Protein AF-A0A351USD0-F1 (afdb_monomer)

Solvent-accessible surface area (backbone atoms only — not comparable to full-atom values): 9218 Å² total; per-residue (Å²): 102,51,36,29,43,41,73,48,55,69,60,43,47,41,37,65,44,71,48,72,81,49,34,82,28,28,27,56,36,34,37,42,28,63,100,55,77,48,77,46,78,18,65,59,64,69,88,77,50,53,76,68,60,50,69,73,46,60,92,84,66,51,50,37,41,31,59,80,48,26,63,58,54,32,63,75,45,61,76,93,59,74,56,63,31,35,38,41,32,34,29,55,47,70,72,55,50,43,48,49,35,62,76,71,68,48,90,68,57,61,86,49,48,67,40,46,31,43,35,38,40,35,45,89,94,43,39,35,37,32,43,42,70,44,52,77,57,94,72,88,76,55,65,64,36,54,49,48,48,49,49,54,53,51,51,30,57,75,68,70,41,49,61,46,81,104

Nearest PDB structures (foldseek):
  7pab-assembly1_A  TM=3.348E-01  e=3.334E-01  Human alphaherpesvirus 3
  4wmc-assembly3_E  TM=3.465E-01  e=5.290E-01  Klebsiella pneumoniae
  6z2c-assembly3_C  TM=3.589E-01  e=3.964E-01  Homo sapiens
  4wmc-assembly4_H  TM=3.453E-01  e=2.514E+00  Klebsiella pneumoniae
  6hoo-assembly1_B  TM=3.164E-01  e=2.514E+00  Klebsiella pneumoniae

Mean predicted aligned error: 3.61 Å

pLDDT: mean 94.27, std 4.5, range [72.38, 98.56]

Secondary structure (DSSP, 8-state):
--EEEES-HHHHHHHHHTSSTTTTSEEEEEEEESSSEEEEE-B--GGGS-HHHHHHS-TT--B-BHHHHHHHHHHHH-SSS--SEEEEEEE--HHHHHHHHHHTT-SS-GGGEEEEEEEEEEETTEEEEEEEEEESS-----HHHHHHHHHHHHHHHHTT--EEE-

Foldseek 3Di:
DFKWWFPPPVLVLCCQQPDCLQQQWFWAWKWFAAVHIDIDGFFDPLVVDDPVRSVPDDPPDGGHGSNVCSNVVCVVQDDDDGTQKMKTKTWHDLVVLVVLCVVVVHPDDSQQWPTWIWIWIDHPNIIMIDIDTDGPDDDPDCVSVVSSVVVVVVSCVVSVRDIDTD

Sequence (166 aa):
MIALEISDIKECMAHLLIKDTFDRFHFISGSITTFNTFQMDGYLHKDFFDTEELSALPPEENFSLWKDLRGYCFSLIKGRKTPLEFQFVFCLSQSNIENVIRNEGLSVRPQDVQGLYLNFHYTQKKLICTTGTSFKGFCLDKSLEHTWDHMARVFFRRHEITAAVI

Radius of gyration: 16.59 Å; Cα contacts (8 Å, |Δi|>4): 275; chains: 1; bounding box: 40×30×43 Å

Structure (mmCIF, N/CA/C/O backbone):
data_AF-A0A351USD0-F1
#
_entry.id   AF-A0A351USD0-F1
#
loop_
_atom_site.group_PDB
_atom_site.id
_atom_site.type_symbol
_atom_site.label_atom_id
_atom_site.label_alt_id
_atom_site.label_comp_id
_atom_site.label_asym_id
_atom_site.label_entity_id
_atom_site.label_seq_id
_atom_site.pdbx_PDB_ins_code
_atom_site.Cartn_x
_atom_site.Cartn_y
_atom_site.Cartn_z
_atom_site.occupancy
_atom_site.B_iso_or_equiv
_atom_site.auth_seq_id
_atom_site.auth_comp_id
_atom_site.auth_asym_id
_atom_site.auth_atom_id
_atom_site.pdbx_PDB_model_num
ATOM 1 N N . MET A 1 1 ? 0.582 8.146 -12.673 1.00 91.75 1 MET A N 1
ATOM 2 C CA . MET A 1 1 ? -0.049 8.297 -11.346 1.00 91.75 1 MET A CA 1
ATOM 3 C C . MET A 1 1 ? -1.515 8.626 -11.526 1.00 91.75 1 MET A C 1
ATOM 5 O O . MET A 1 1 ? -1.844 9.573 -12.237 1.00 91.75 1 MET A O 1
ATOM 9 N N . ILE A 1 2 ? -2.371 7.868 -10.848 1.00 96.38 2 ILE A N 1
ATOM 10 C CA . ILE A 1 2 ? -3.818 8.070 -10.765 1.00 96.38 2 ILE A CA 1
ATOM 11 C C . ILE A 1 2 ? -4.263 8.025 -9.300 1.00 96.38 2 ILE A C 1
ATOM 13 O O . ILE A 1 2 ? -3.603 7.390 -8.474 1.00 96.38 2 ILE A O 1
ATOM 17 N N . ALA A 1 3 ? -5.395 8.656 -8.992 1.00 97.62 3 ALA A N 1
ATOM 18 C CA . ALA A 1 3 ? -6.093 8.497 -7.723 1.00 97.62 3 ALA A CA 1
ATOM 19 C C . ALA A 1 3 ? -7.348 7.638 -7.932 1.00 97.62 3 ALA A C 1
ATOM 21 O O . ALA A 1 3 ? -8.083 7.809 -8.903 1.00 97.62 3 ALA A O 1
ATOM 22 N N . LEU A 1 4 ? -7.565 6.680 -7.037 1.00 97.81 4 LEU A N 1
ATOM 23 C CA . LEU A 1 4 ? -8.676 5.736 -7.053 1.00 97.81 4 LEU A CA 1
ATOM 24 C C . LEU A 1 4 ? -9.506 5.939 -5.783 1.00 97.81 4 LEU A C 1
ATOM 26 O O . LEU A 1 4 ? -9.064 5.564 -4.698 1.00 97.81 4 LEU A O 1
ATOM 30 N N . GLU A 1 5 ? -10.702 6.512 -5.900 1.00 98.06 5 GLU A N 1
ATOM 31 C CA . GLU A 1 5 ? -11.653 6.584 -4.787 1.00 98.06 5 GLU A CA 1
ATOM 32 C C . GLU A 1 5 ? -12.360 5.234 -4.642 1.00 98.06 5 GLU A C 1
ATOM 34 O O . GLU A 1 5 ? -13.032 4.756 -5.561 1.00 98.06 5 GLU A O 1
ATOM 39 N N . ILE A 1 6 ? -12.180 4.597 -3.486 1.00 98.00 6 ILE A N 1
ATOM 40 C CA . ILE A 1 6 ? -12.772 3.298 -3.175 1.00 98.00 6 ILE A CA 1
ATOM 41 C C . ILE A 1 6 ? -14.254 3.487 -2.845 1.00 98.00 6 ILE A C 1
ATOM 43 O O . ILE A 1 6 ? -14.605 4.210 -1.913 1.00 98.00 6 ILE A O 1
ATOM 47 N N . SER A 1 7 ? -15.124 2.793 -3.579 1.00 95.62 7 SER A N 1
ATOM 48 C CA . SER A 1 7 ? -16.575 2.865 -3.380 1.00 95.62 7 SER A CA 1
ATOM 49 C C . SER A 1 7 ? -17.044 1.974 -2.227 1.00 95.62 7 SER A C 1
ATOM 51 O O . SER A 1 7 ? -17.831 2.416 -1.392 1.00 95.62 7 SER A O 1
ATOM 53 N N . ASP A 1 8 ? -16.534 0.739 -2.144 1.00 95.50 8 ASP A N 1
ATOM 54 C CA . ASP A 1 8 ? -16.797 -0.163 -1.016 1.00 95.50 8 ASP A CA 1
ATOM 55 C C . ASP A 1 8 ? -15.613 -0.168 -0.044 1.00 95.50 8 ASP A C 1
ATOM 57 O O . ASP A 1 8 ? -14.673 -0.964 -0.133 1.00 95.50 8 ASP A O 1
ATOM 61 N N . ILE A 1 9 ? -15.659 0.770 0.902 1.00 94.75 9 ILE A N 1
ATOM 62 C CA . ILE A 1 9 ? -14.623 0.915 1.928 1.00 94.75 9 ILE A CA 1
ATOM 63 C C . ILE A 1 9 ? -14.567 -0.327 2.816 1.00 94.75 9 ILE A C 1
ATOM 65 O O . ILE A 1 9 ? -13.481 -0.734 3.216 1.00 94.75 9 ILE A O 1
ATOM 69 N N . LYS A 1 10 ? -15.708 -0.950 3.133 1.00 93.00 10 LYS A N 1
ATOM 70 C CA . LYS A 1 10 ? -15.735 -2.115 4.023 1.00 93.00 10 LYS A CA 1
ATOM 71 C C . LYS A 1 10 ? -15.001 -3.288 3.380 1.00 93.00 10 LYS A C 1
ATOM 73 O O . LYS A 1 10 ? -14.187 -3.921 4.052 1.00 93.00 10 LYS A O 1
ATOM 78 N N . GLU A 1 11 ? -15.254 -3.532 2.099 1.00 95.50 11 GLU A N 1
ATOM 79 C CA . GLU A 1 11 ? -14.588 -4.594 1.352 1.00 95.50 11 GLU A CA 1
ATOM 80 C C . GLU A 1 11 ? -13.087 -4.323 1.234 1.00 95.50 11 GLU A C 1
ATOM 82 O O . GLU A 1 11 ? -12.268 -5.162 1.612 1.00 95.50 11 GLU A O 1
ATOM 87 N N . CYS A 1 12 ? -12.691 -3.110 0.840 1.00 96.38 12 CYS A N 1
ATOM 88 C CA . CYS A 1 12 ? -11.273 -2.758 0.764 1.00 96.38 12 CYS A CA 1
ATOM 89 C C . CYS A 1 12 ? -10.566 -2.862 2.126 1.00 96.38 12 CYS A C 1
ATOM 91 O O . CYS A 1 12 ? -9.428 -3.321 2.196 1.00 96.38 12 CYS A O 1
ATOM 93 N N . MET A 1 13 ? -11.233 -2.498 3.224 1.00 94.38 13 MET A N 1
ATOM 94 C CA . MET A 1 13 ? -10.692 -2.667 4.575 1.00 94.38 13 MET A CA 1
ATOM 95 C C . MET A 1 13 ? -10.525 -4.139 4.956 1.00 94.38 13 MET A C 1
ATOM 97 O O . MET A 1 13 ? -9.558 -4.479 5.637 1.00 94.38 13 MET A O 1
ATOM 101 N N . ALA A 1 14 ? -11.412 -5.028 4.498 1.00 95.25 14 ALA A N 1
ATOM 102 C CA . ALA A 1 14 ? -11.224 -6.467 4.662 1.00 95.25 14 ALA A CA 1
ATOM 103 C C . ALA A 1 14 ? -9.988 -6.957 3.891 1.00 95.25 14 ALA A C 1
ATOM 105 O O . ALA A 1 14 ? -9.200 -7.727 4.439 1.00 95.25 14 ALA A O 1
ATOM 106 N N . HIS A 1 15 ? -9.764 -6.469 2.667 1.00 97.50 15 HIS A N 1
ATOM 107 C CA . HIS A 1 15 ? -8.552 -6.775 1.899 1.00 97.50 15 HIS A CA 1
ATOM 108 C C . HIS A 1 15 ? -7.271 -6.252 2.553 1.00 97.50 15 HIS A C 1
ATOM 110 O O . HIS A 1 15 ? -6.263 -6.954 2.559 1.00 97.50 15 HIS A O 1
ATOM 116 N N . LEU A 1 16 ? -7.309 -5.045 3.121 1.00 96.62 16 LEU A N 1
ATOM 117 C CA . LEU A 1 16 ? -6.161 -4.450 3.800 1.00 96.62 16 LEU A CA 1
ATOM 118 C C . LEU A 1 16 ? -5.849 -5.160 5.118 1.00 96.62 16 LEU A C 1
ATOM 120 O O . LEU A 1 16 ? -4.691 -5.432 5.394 1.00 96.62 16 LEU A O 1
ATOM 124 N N . LEU A 1 17 ? -6.847 -5.459 5.950 1.00 95.50 17 LEU A N 1
ATOM 125 C CA . LEU A 1 17 ? -6.601 -5.825 7.350 1.00 95.50 17 LEU A CA 1
ATOM 126 C C . LEU A 1 17 ? -6.845 -7.298 7.686 1.00 95.50 17 LEU A C 1
ATOM 128 O O . LEU A 1 17 ? -6.433 -7.737 8.758 1.00 95.50 17 LEU A O 1
ATOM 132 N N . ILE A 1 18 ? -7.530 -8.050 6.823 1.00 95.00 18 ILE A N 1
ATOM 133 C CA . ILE A 1 18 ? -7.985 -9.414 7.135 1.00 95.00 18 ILE A CA 1
ATOM 134 C C . ILE A 1 18 ? -7.484 -10.420 6.097 1.00 95.00 18 ILE A C 1
ATOM 136 O O . ILE A 1 18 ? -6.926 -11.448 6.473 1.00 95.00 18 ILE A O 1
ATOM 140 N N . LYS A 1 19 ? -7.680 -10.142 4.804 1.00 97.19 19 LYS A N 1
ATOM 141 C CA . LYS A 1 19 ? -7.275 -11.037 3.709 1.00 97.19 19 LYS A CA 1
ATOM 142 C C . LYS A 1 19 ? -5.781 -10.900 3.401 1.00 97.19 19 LYS A C 1
ATOM 144 O O . LYS A 1 19 ? -5.134 -9.928 3.784 1.00 97.19 19 LYS A O 1
ATOM 149 N N . ASP A 1 20 ? -5.250 -11.861 2.654 1.00 97.12 20 ASP A N 1
ATOM 150 C CA . ASP A 1 20 ? -3.846 -11.962 2.227 1.00 97.12 20 ASP A CA 1
ATOM 151 C C . ASP A 1 20 ? -3.500 -11.159 0.964 1.00 97.12 20 ASP A C 1
ATOM 153 O O . ASP A 1 20 ? -2.398 -11.247 0.426 1.00 97.12 20 ASP A O 1
ATOM 157 N N . THR A 1 21 ? -4.435 -10.339 0.488 1.00 97.81 21 THR A N 1
ATOM 158 C CA . THR A 1 21 ? -4.360 -9.664 -0.815 1.00 97.81 21 THR A CA 1
ATOM 159 C C . THR A 1 21 ? -3.109 -8.808 -0.985 1.00 97.81 21 THR A C 1
ATOM 161 O O . THR A 1 21 ? -2.531 -8.781 -2.069 1.00 97.81 21 THR A O 1
ATOM 164 N N . PHE A 1 22 ? -2.663 -8.148 0.084 1.00 97.81 22 PHE A N 1
ATOM 165 C CA . PHE A 1 22 ? -1.479 -7.289 0.064 1.00 97.81 22 PHE A CA 1
ATOM 166 C C . PHE A 1 22 ? -0.257 -7.920 0.750 1.00 97.81 22 PHE A C 1
ATOM 168 O O . PHE A 1 22 ? 0.769 -7.265 0.867 1.00 97.81 22 PHE A O 1
ATOM 175 N N . ASP A 1 23 ? -0.310 -9.189 1.167 1.00 97.06 23 ASP A N 1
ATOM 176 C CA . ASP A 1 23 ? 0.698 -9.808 2.050 1.00 97.06 23 ASP A CA 1
ATOM 177 C C . ASP A 1 23 ? 2.110 -9.856 1.470 1.00 97.06 23 ASP A C 1
ATOM 179 O O . ASP A 1 23 ? 3.086 -9.919 2.214 1.00 97.06 23 ASP A O 1
ATOM 183 N N . ARG A 1 24 ? 2.215 -9.833 0.141 1.00 95.44 24 ARG A N 1
ATOM 184 C CA . ARG A 1 24 ? 3.485 -9.844 -0.594 1.00 95.44 24 ARG A CA 1
ATOM 185 C C . ARG A 1 24 ? 4.022 -8.454 -0.923 1.00 95.44 24 ARG A C 1
ATOM 187 O O . ARG A 1 24 ? 5.096 -8.360 -1.508 1.00 95.44 24 ARG A O 1
ATOM 194 N N . PHE A 1 25 ? 3.281 -7.398 -0.605 1.00 97.31 25 PHE A N 1
ATOM 195 C CA . PHE A 1 25 ? 3.777 -6.041 -0.761 1.00 97.31 25 PHE A CA 1
ATOM 196 C C . PHE A 1 25 ? 4.698 -5.690 0.400 1.00 97.31 25 PHE A C 1
ATOM 198 O O . PHE A 1 25 ? 4.442 -6.057 1.551 1.00 97.31 25 PHE A O 1
ATOM 205 N N . HIS A 1 26 ? 5.743 -4.931 0.091 1.00 97.56 26 HIS A N 1
ATOM 206 C CA . HIS A 1 26 ? 6.549 -4.274 1.104 1.00 97.56 26 HIS A CA 1
ATOM 207 C C . HIS A 1 26 ? 5.746 -3.154 1.739 1.00 97.56 26 HIS A C 1
ATOM 209 O O . HIS A 1 26 ? 5.102 -2.369 1.040 1.00 97.56 26 HIS A O 1
ATOM 215 N N . PHE A 1 27 ? 5.795 -3.074 3.060 1.00 98.06 27 PHE A N 1
ATOM 216 C CA . PHE A 1 27 ? 5.272 -1.948 3.808 1.00 98.06 27 PHE A CA 1
ATOM 217 C C . PHE A 1 27 ? 6.382 -0.913 3.974 1.00 98.06 27 PHE A C 1
ATOM 219 O O . PHE A 1 27 ? 7.434 -1.216 4.527 1.00 98.06 27 PHE A O 1
ATOM 226 N N . ILE A 1 28 ? 6.150 0.299 3.478 1.00 97.75 28 ILE A N 1
ATOM 227 C CA . ILE A 1 28 ? 7.120 1.397 3.543 1.00 97.75 28 ILE A CA 1
ATOM 228 C C . ILE A 1 28 ? 6.900 2.213 4.809 1.00 97.75 28 ILE A C 1
ATOM 230 O O . ILE A 1 28 ? 7.841 2.489 5.546 1.00 97.75 28 ILE A O 1
ATOM 234 N N . SER A 1 29 ? 5.655 2.606 5.059 1.00 98.00 29 SER A N 1
ATOM 235 C CA . SER A 1 29 ? 5.274 3.366 6.242 1.00 98.00 29 SER A CA 1
ATOM 236 C C . SER A 1 29 ? 3.764 3.368 6.422 1.00 98.00 29 SER A C 1
ATOM 238 O O . SER A 1 29 ? 2.989 3.081 5.499 1.00 98.00 29 SER A O 1
ATOM 240 N N . GLY A 1 30 ? 3.328 3.739 7.621 1.00 98.00 30 GLY A N 1
ATOM 241 C CA . GLY A 1 30 ? 1.923 3.997 7.854 1.00 98.00 30 GLY A CA 1
ATOM 242 C C . GLY A 1 30 ? 1.621 4.708 9.156 1.00 98.00 30 GLY A C 1
ATOM 243 O O . GLY A 1 30 ? 2.435 4.786 10.075 1.00 98.00 30 GLY A O 1
ATOM 244 N N . SER A 1 31 ? 0.406 5.231 9.228 1.00 98.25 31 SER A N 1
ATOM 245 C CA . SER A 1 31 ? -0.141 5.875 10.410 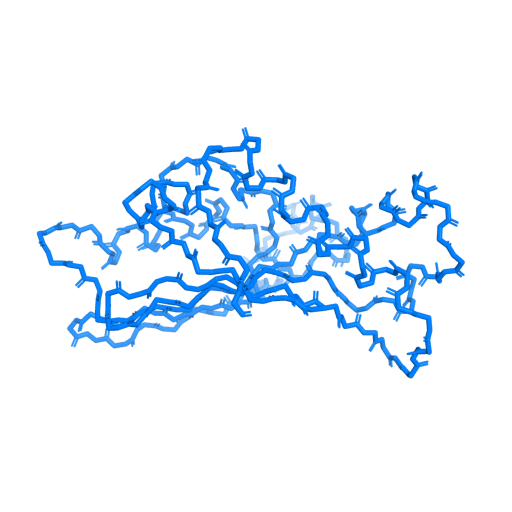1.00 98.25 31 SER A CA 1
ATOM 246 C C . SER A 1 31 ? -1.593 5.470 10.608 1.00 98.25 31 SER A C 1
ATOM 248 O O . SER A 1 31 ? -2.317 5.221 9.647 1.00 98.25 31 SER A O 1
ATOM 250 N N . ILE A 1 32 ? -2.028 5.380 11.861 1.00 97.69 32 ILE A N 1
ATOM 251 C CA . ILE A 1 32 ? -3.422 5.120 12.221 1.00 97.69 32 ILE A CA 1
ATOM 252 C C . ILE A 1 32 ? -3.788 6.073 13.354 1.00 97.69 32 ILE A C 1
ATOM 254 O O . ILE A 1 32 ? -3.181 6.039 14.423 1.00 97.69 32 ILE A O 1
ATOM 258 N N . THR A 1 33 ? -4.815 6.888 13.143 1.00 97.00 33 THR A N 1
ATOM 259 C CA . THR A 1 33 ? -5.346 7.819 14.138 1.00 97.00 33 THR A CA 1
ATOM 260 C C . THR A 1 33 ? -6.666 7.287 14.686 1.00 97.00 33 THR A C 1
ATOM 262 O O . THR A 1 33 ? -7.663 7.179 13.972 1.00 97.00 33 THR A O 1
ATOM 265 N N . THR A 1 34 ? -6.678 6.955 15.977 1.00 93.31 34 THR A N 1
ATOM 266 C CA . THR A 1 34 ? -7.864 6.538 16.741 1.00 93.31 34 THR A CA 1
ATOM 267 C C . THR A 1 34 ? -8.062 7.461 17.951 1.00 93.31 34 THR A C 1
ATOM 269 O O . THR A 1 34 ? -8.348 8.639 17.769 1.00 93.31 34 THR A O 1
ATOM 272 N N . PHE A 1 35 ? -7.908 6.953 19.179 1.00 92.44 35 PHE A N 1
ATOM 273 C CA . PHE A 1 35 ? -7.770 7.762 20.393 1.00 92.44 35 PHE A CA 1
ATOM 274 C C . PHE A 1 35 ? -6.371 8.381 20.512 1.00 92.44 35 PHE A C 1
ATOM 276 O O . PHE A 1 35 ? -6.224 9.415 21.150 1.00 92.44 35 PHE A O 1
ATOM 283 N N . ASN A 1 36 ? -5.383 7.761 19.862 1.00 95.00 36 ASN A N 1
ATOM 284 C CA . ASN A 1 36 ? -4.029 8.260 19.664 1.00 95.00 36 ASN A CA 1
ATOM 285 C C . ASN A 1 36 ? -3.647 8.097 18.188 1.00 95.00 36 ASN A C 1
ATOM 287 O O . ASN A 1 36 ? -4.259 7.299 17.469 1.00 95.00 36 ASN A O 1
ATOM 291 N N . THR A 1 37 ? -2.609 8.810 17.761 1.00 97.38 37 THR A N 1
ATOM 292 C CA . THR A 1 37 ? -1.949 8.565 16.477 1.00 97.38 37 THR A CA 1
ATOM 293 C C . THR A 1 37 ? -0.784 7.610 16.688 1.00 97.38 37 THR A C 1
ATOM 295 O O . THR A 1 37 ? 0.141 7.894 17.445 1.00 97.38 37 THR A O 1
ATOM 298 N N . PHE A 1 38 ? -0.845 6.474 16.007 1.00 97.31 38 PHE A N 1
ATOM 299 C CA . PHE A 1 38 ? 0.208 5.471 15.955 1.00 97.31 38 PHE A CA 1
ATOM 300 C C . PHE A 1 38 ? 0.935 5.611 14.625 1.00 97.31 38 PHE A C 1
ATOM 302 O O . PHE A 1 38 ? 0.287 5.738 13.586 1.00 97.31 38 PHE A O 1
ATOM 309 N N . GLN A 1 39 ? 2.262 5.583 14.654 1.00 97.56 39 GLN A N 1
ATOM 310 C CA . GLN A 1 39 ? 3.109 5.623 13.466 1.00 97.56 39 GLN A CA 1
ATOM 311 C C . GLN A 1 39 ? 3.933 4.344 13.403 1.00 97.56 39 GLN A C 1
ATOM 313 O O . GLN A 1 39 ? 4.387 3.843 14.431 1.00 97.56 39 GLN A O 1
ATOM 318 N N . MET A 1 40 ? 4.083 3.811 12.198 1.00 96.38 40 MET A N 1
ATOM 319 C CA . MET A 1 40 ? 4.813 2.582 11.925 1.00 96.38 40 MET A CA 1
ATOM 320 C C . MET A 1 40 ? 5.786 2.849 10.789 1.00 96.38 40 MET A C 1
ATOM 322 O O . MET A 1 40 ? 5.388 3.316 9.717 1.00 96.38 40 MET A O 1
ATOM 326 N N . ASP A 1 41 ? 7.048 2.541 11.050 1.00 96.62 41 ASP A N 1
ATOM 327 C CA . ASP A 1 41 ? 8.101 2.538 10.050 1.00 96.62 41 ASP A CA 1
ATOM 328 C C . ASP A 1 41 ? 8.259 1.129 9.470 1.00 96.62 41 ASP A C 1
ATOM 330 O O . ASP A 1 41 ? 8.111 0.138 10.188 1.00 96.62 41 ASP A O 1
ATOM 334 N N . GLY A 1 42 ? 8.480 1.038 8.161 1.00 96.25 42 GLY A N 1
ATOM 335 C CA . GLY A 1 42 ? 8.543 -0.239 7.456 1.00 96.25 42 GLY A CA 1
ATOM 336 C C . GLY A 1 42 ? 9.927 -0.872 7.390 1.00 96.25 42 GLY A C 1
ATOM 337 O O . GLY A 1 42 ? 10.030 -2.035 6.988 1.00 96.25 42 GLY A O 1
ATOM 338 N N . TYR A 1 43 ? 10.980 -0.142 7.762 1.00 96.25 43 TYR A N 1
ATOM 339 C CA . TYR A 1 43 ? 12.350 -0.621 7.626 1.00 96.25 43 TYR A CA 1
ATOM 340 C C . TYR A 1 43 ? 12.657 -1.756 8.601 1.00 96.25 43 TYR A C 1
ATOM 342 O O . TYR A 1 43 ? 12.342 -1.715 9.790 1.00 96.25 43 TYR A O 1
ATOM 350 N N . LEU A 1 44 ? 13.326 -2.782 8.082 1.00 94.81 44 LEU A N 1
ATOM 351 C CA . LEU A 1 44 ? 13.862 -3.861 8.896 1.00 94.81 44 LEU A CA 1
ATOM 352 C C . LEU A 1 44 ? 15.112 -3.375 9.631 1.00 94.81 44 LEU A C 1
ATOM 354 O O . LEU A 1 44 ? 16.124 -3.043 9.013 1.00 94.81 44 LEU A O 1
ATOM 358 N N . HIS A 1 45 ? 15.082 -3.421 10.959 1.00 94.25 45 HIS A N 1
ATOM 359 C CA . HIS A 1 45 ? 16.278 -3.237 11.774 1.00 94.25 45 HIS A CA 1
ATOM 360 C C . HIS A 1 45 ? 17.096 -4.528 11.774 1.0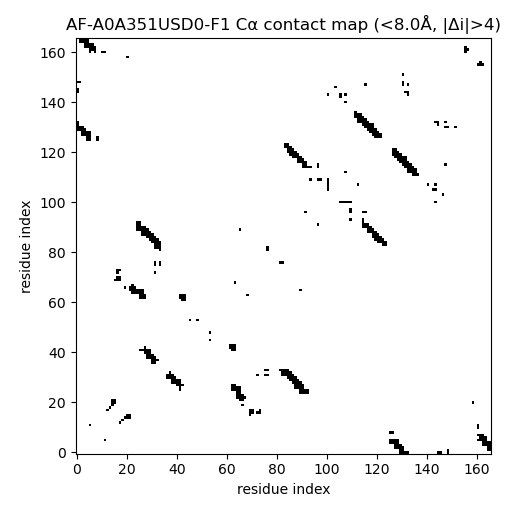0 94.25 45 HIS A C 1
ATOM 362 O O . HIS A 1 45 ? 16.793 -5.451 12.519 1.00 94.25 45 HIS A O 1
ATOM 368 N N . LYS A 1 46 ? 18.125 -4.614 10.924 1.00 91.00 46 LYS A N 1
ATOM 369 C CA . LYS A 1 46 ? 18.927 -5.842 10.755 1.00 91.00 46 LYS A CA 1
ATOM 370 C C . LYS A 1 46 ? 19.580 -6.330 12.051 1.00 91.00 46 LYS A C 1
ATOM 372 O O . LYS A 1 46 ? 19.667 -7.533 12.247 1.00 91.00 46 LYS A O 1
ATOM 377 N N . ASP A 1 47 ? 19.912 -5.412 12.955 1.00 93.69 47 ASP A N 1
ATOM 378 C CA . ASP A 1 47 ? 20.481 -5.714 14.275 1.00 93.69 47 ASP A CA 1
ATOM 379 C C . ASP A 1 47 ? 19.499 -6.417 15.235 1.00 93.69 47 ASP A C 1
ATOM 381 O O . ASP A 1 47 ? 19.906 -6.882 16.297 1.00 93.69 47 ASP A O 1
ATOM 385 N N . PHE A 1 48 ? 18.204 -6.472 14.897 1.00 93.00 48 PHE A N 1
ATOM 386 C CA . PHE A 1 48 ? 17.197 -7.215 15.660 1.00 93.00 48 PHE A CA 1
ATOM 387 C C . PHE A 1 48 ? 17.254 -8.726 15.397 1.00 93.00 48 PHE A C 1
ATOM 389 O O . PHE A 1 48 ? 16.892 -9.504 16.275 1.00 93.00 48 PHE A O 1
ATOM 396 N N . PHE A 1 49 ? 17.682 -9.124 14.198 1.00 91.12 49 PHE A N 1
ATOM 397 C CA . PHE A 1 49 ? 17.669 -10.513 13.748 1.00 91.12 49 PHE A CA 1
ATOM 398 C C . PHE A 1 49 ? 18.951 -11.231 14.157 1.00 91.12 49 PHE A C 1
ATOM 400 O O . PHE A 1 49 ? 20.033 -10.635 14.186 1.00 91.12 49 PHE A O 1
ATOM 407 N N . ASP A 1 50 ? 18.845 -12.528 14.432 1.00 93.38 50 ASP A N 1
ATOM 408 C CA . ASP A 1 50 ? 20.035 -13.352 14.622 1.00 93.38 50 ASP A CA 1
ATOM 409 C C . ASP A 1 50 ? 20.725 -13.695 13.285 1.00 93.38 50 ASP A C 1
ATOM 411 O O . ASP A 1 50 ? 20.288 -13.318 12.194 1.00 93.38 50 ASP A O 1
ATOM 415 N N . THR A 1 51 ? 21.868 -14.384 13.355 1.00 90.19 51 THR A N 1
ATOM 416 C CA . THR A 1 51 ? 22.659 -14.717 12.157 1.00 90.19 51 THR A CA 1
ATOM 417 C C . THR A 1 51 ? 21.921 -15.658 11.203 1.00 90.19 51 THR A C 1
ATOM 419 O O . THR A 1 51 ? 22.096 -15.548 9.988 1.00 90.19 51 THR A O 1
ATOM 422 N N . GLU A 1 52 ? 21.109 -16.577 11.726 1.00 91.19 52 GLU A N 1
ATOM 423 C CA . GLU A 1 52 ? 20.363 -17.539 10.917 1.00 91.19 52 GLU A CA 1
ATOM 424 C C . GLU A 1 52 ? 19.206 -16.833 10.200 1.00 91.19 52 GLU A C 1
ATOM 426 O O . GLU A 1 52 ? 19.094 -16.922 8.974 1.00 91.19 52 GLU A O 1
ATOM 431 N N . GLU A 1 53 ? 18.431 -16.031 10.928 1.00 89.12 53 GLU A N 1
ATOM 432 C CA . GLU A 1 53 ? 17.351 -15.205 10.387 1.00 89.12 53 GLU A CA 1
ATOM 433 C C . GLU A 1 53 ? 17.858 -14.220 9.329 1.00 89.12 53 GLU A C 1
ATOM 435 O O . GLU A 1 53 ? 17.271 -14.100 8.250 1.00 89.12 53 GLU A O 1
ATOM 440 N N . LEU A 1 54 ? 18.983 -13.551 9.594 1.00 87.00 54 LEU A N 1
ATOM 441 C CA . LEU A 1 54 ? 19.571 -12.602 8.653 1.00 87.00 54 LEU A CA 1
ATOM 442 C C . LEU A 1 54 ? 20.047 -13.292 7.369 1.00 87.00 54 LEU A C 1
ATOM 444 O O . LEU A 1 54 ? 19.904 -12.723 6.290 1.00 87.00 54 LEU A O 1
ATOM 448 N N . SER A 1 55 ? 20.572 -14.518 7.466 1.00 87.00 55 SER A N 1
ATOM 449 C CA . SER A 1 55 ? 21.018 -15.295 6.301 1.00 87.00 55 SER A CA 1
ATOM 450 C C . SER A 1 55 ? 19.868 -15.771 5.405 1.00 87.00 55 SER A C 1
ATOM 452 O O . SER A 1 55 ? 20.070 -15.993 4.210 1.00 87.00 55 SER A O 1
ATOM 454 N N . ALA A 1 56 ? 18.663 -15.907 5.967 1.00 88.31 56 ALA A N 1
ATOM 455 C CA . ALA A 1 56 ? 17.455 -16.273 5.235 1.00 88.31 56 ALA A CA 1
ATOM 456 C C . ALA A 1 56 ? 16.799 -15.077 4.522 1.00 88.31 56 ALA A C 1
ATOM 458 O O . ALA A 1 56 ? 16.015 -15.272 3.587 1.00 88.31 56 ALA A O 1
ATOM 459 N N . LEU A 1 57 ? 17.101 -13.846 4.945 1.00 84.50 57 LEU A N 1
ATOM 460 C CA . LEU A 1 57 ? 16.617 -12.634 4.293 1.00 84.50 57 LEU A CA 1
ATOM 461 C C . LEU A 1 57 ? 17.479 -12.309 3.064 1.00 84.50 57 LEU A C 1
ATOM 463 O O . LEU A 1 57 ? 18.708 -12.303 3.162 1.00 84.50 57 LEU A O 1
ATOM 467 N N . PRO A 1 58 ? 16.870 -11.969 1.914 1.00 84.44 58 PRO A N 1
ATOM 468 C CA . PRO A 1 58 ? 17.629 -11.441 0.790 1.00 84.44 58 PRO A CA 1
ATOM 469 C C . PRO A 1 58 ? 18.430 -10.200 1.226 1.00 84.44 58 PRO A C 1
ATOM 471 O O . PRO A 1 58 ? 17.882 -9.352 1.938 1.00 84.44 58 PRO A O 1
ATOM 474 N N . PRO A 1 59 ? 19.702 -10.052 0.818 1.00 78.44 59 PRO A N 1
ATOM 475 C CA . PRO A 1 59 ? 20.532 -8.909 1.210 1.00 78.44 59 PRO A CA 1
ATOM 476 C C . PRO A 1 59 ? 19.914 -7.547 0.864 1.00 78.44 59 PRO A C 1
ATOM 478 O O . PRO A 1 59 ? 20.091 -6.573 1.591 1.00 78.44 59 PRO A O 1
ATOM 481 N N . GLU A 1 60 ? 19.176 -7.479 -0.242 1.00 80.25 60 GLU A N 1
ATOM 482 C CA . GLU A 1 60 ? 18.469 -6.293 -0.723 1.00 80.25 60 GLU A CA 1
ATOM 483 C C . GLU A 1 60 ? 17.137 -6.013 -0.007 1.00 80.25 60 GLU A C 1
ATOM 485 O O . GLU A 1 60 ? 16.534 -4.956 -0.218 1.00 80.25 60 GLU A O 1
ATOM 490 N N . GLU A 1 61 ? 16.669 -6.938 0.833 1.00 86.50 61 GLU A N 1
ATOM 491 C CA . GLU A 1 61 ? 15.389 -6.835 1.522 1.00 86.50 61 GLU A CA 1
ATOM 492 C C . GLU A 1 61 ? 15.491 -5.843 2.679 1.00 86.50 61 GLU A C 1
ATOM 494 O O . GLU A 1 61 ? 16.089 -6.133 3.713 1.00 86.50 61 GLU A O 1
ATOM 499 N N . ASN A 1 62 ? 14.915 -4.656 2.516 1.00 92.06 62 ASN A N 1
ATOM 500 C CA . ASN A 1 62 ? 15.010 -3.577 3.502 1.00 92.06 62 ASN A CA 1
ATOM 501 C C . ASN A 1 62 ? 13.688 -3.301 4.217 1.00 92.06 62 ASN A C 1
ATOM 503 O O . ASN A 1 62 ? 13.687 -2.583 5.215 1.00 92.06 62 ASN A O 1
ATOM 507 N N . PHE A 1 63 ? 12.584 -3.874 3.739 1.00 95.69 63 PHE A N 1
ATOM 508 C CA . PHE A 1 63 ? 11.247 -3.571 4.229 1.00 95.69 63 PHE A CA 1
ATOM 509 C C . PHE A 1 63 ? 10.553 -4.820 4.754 1.00 95.69 63 PHE A C 1
ATOM 511 O O . PHE A 1 63 ? 10.714 -5.923 4.235 1.00 95.69 63 PHE A O 1
ATOM 518 N N . SER A 1 64 ? 9.730 -4.631 5.778 1.00 95.44 64 SER A N 1
ATOM 519 C CA . SER A 1 64 ? 8.819 -5.674 6.238 1.00 95.44 64 SER A CA 1
ATOM 520 C C . SER A 1 64 ? 7.753 -5.945 5.178 1.00 95.44 64 SER A C 1
ATOM 522 O O . SER A 1 64 ? 7.330 -5.040 4.449 1.00 95.44 64 SER A O 1
ATOM 524 N N . LEU A 1 65 ? 7.260 -7.180 5.112 1.00 96.38 65 LEU A N 1
ATOM 525 C CA . LEU A 1 65 ? 6.084 -7.484 4.305 1.00 96.38 65 LEU A CA 1
ATOM 526 C C . LEU A 1 65 ? 4.821 -7.067 5.056 1.00 96.38 65 LEU A C 1
ATOM 528 O O . LEU A 1 65 ? 4.758 -7.096 6.287 1.00 96.38 65 LEU A O 1
ATOM 532 N N . TRP A 1 66 ? 3.767 -6.728 4.317 1.00 98.00 66 TRP A N 1
ATOM 533 C CA . TRP A 1 66 ? 2.509 -6.334 4.944 1.00 98.00 66 TRP A CA 1
ATOM 534 C C . TRP A 1 66 ? 1.929 -7.421 5.851 1.00 98.00 66 TRP A C 1
ATOM 536 O O . TRP A 1 66 ? 1.388 -7.106 6.910 1.00 98.00 66 TRP A O 1
ATOM 546 N N . LYS A 1 67 ? 2.090 -8.700 5.491 1.00 97.50 67 LYS A N 1
ATOM 547 C CA . LYS A 1 67 ? 1.604 -9.837 6.290 1.00 97.50 67 LYS A CA 1
ATOM 548 C C . LYS A 1 67 ? 2.083 -9.793 7.749 1.00 97.50 67 LYS A C 1
ATOM 550 O O . LYS A 1 67 ? 1.340 -10.207 8.639 1.00 97.50 67 LYS A O 1
ATOM 555 N N . ASP A 1 68 ? 3.287 -9.261 7.978 1.00 95.25 68 ASP A N 1
ATOM 556 C CA . ASP A 1 68 ? 3.949 -9.219 9.283 1.00 95.25 68 ASP A CA 1
ATOM 557 C C . ASP A 1 68 ? 3.387 -8.079 10.153 1.00 95.25 68 ASP A C 1
ATOM 559 O O . ASP A 1 68 ? 3.340 -8.187 11.377 1.00 95.25 68 ASP A O 1
ATOM 563 N N . LEU A 1 69 ? 2.874 -7.008 9.530 1.00 96.25 69 LEU A N 1
ATOM 564 C CA . LEU A 1 69 ? 2.323 -5.825 10.207 1.00 96.25 69 LEU A CA 1
ATOM 565 C C . LEU A 1 69 ? 0.789 -5.770 10.235 1.00 96.25 69 LEU A C 1
ATOM 567 O O . LEU A 1 69 ? 0.202 -5.139 11.123 1.00 96.25 69 LEU A O 1
ATOM 571 N N . ARG A 1 70 ? 0.117 -6.463 9.309 1.00 96.19 70 ARG A N 1
ATOM 572 C CA . ARG A 1 70 ? -1.344 -6.456 9.135 1.00 96.19 70 ARG A CA 1
ATOM 573 C C . ARG A 1 70 ? -2.082 -6.771 10.431 1.00 96.19 70 ARG A C 1
ATOM 575 O O . ARG A 1 70 ? -3.045 -6.088 10.768 1.00 96.19 70 ARG A O 1
ATOM 582 N N . GLY A 1 71 ? -1.627 -7.782 11.175 1.00 95.31 71 GLY A N 1
ATOM 583 C CA . GLY A 1 71 ? -2.254 -8.197 12.434 1.00 95.31 71 GLY A CA 1
ATOM 584 C C . GLY A 1 71 ? -2.227 -7.101 13.505 1.00 95.31 71 GLY A C 1
ATOM 585 O O . GLY A 1 71 ? -3.230 -6.874 14.187 1.00 95.31 71 GLY A O 1
ATOM 586 N N . TYR A 1 72 ? -1.117 -6.366 13.603 1.00 94.62 72 TYR A N 1
ATOM 587 C CA . TYR A 1 72 ? -0.982 -5.228 14.512 1.00 94.62 72 TYR A CA 1
ATOM 588 C C . TYR A 1 72 ? -1.876 -4.065 14.076 1.00 94.62 72 TYR A C 1
ATOM 590 O O . TYR A 1 72 ? -2.627 -3.535 14.896 1.00 94.62 72 TYR A O 1
ATOM 598 N N . CYS A 1 73 ? -1.898 -3.736 12.783 1.00 95.19 73 CYS A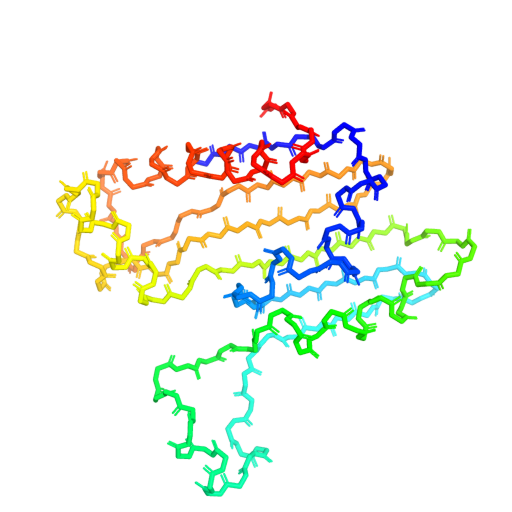 N 1
ATOM 599 C CA . CYS A 1 73 ? -2.781 -2.703 12.236 1.00 95.19 73 CYS A CA 1
ATOM 600 C C . CYS A 1 73 ? -4.262 -3.039 12.459 1.00 95.19 73 CYS A C 1
ATOM 602 O O . CYS A 1 73 ? -5.033 -2.199 12.928 1.00 95.19 73 CYS A O 1
ATOM 604 N N . PHE A 1 74 ? -4.656 -4.291 12.213 1.00 94.94 74 PHE A N 1
ATOM 605 C CA . PHE A 1 74 ? -5.992 -4.784 12.536 1.00 94.94 74 PHE A CA 1
ATOM 606 C C . PHE A 1 74 ? -6.283 -4.634 14.029 1.00 94.94 74 PHE A C 1
ATOM 608 O O . PHE A 1 74 ? -7.375 -4.222 14.397 1.00 94.94 74 PHE A O 1
ATOM 615 N N . SER A 1 75 ? -5.313 -4.898 14.907 1.00 93.19 75 SER A N 1
ATOM 616 C CA . SER A 1 75 ? -5.500 -4.746 16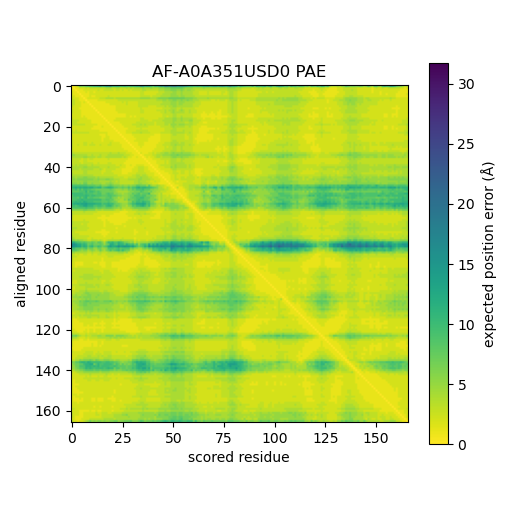.352 1.00 93.19 75 SER A CA 1
ATOM 617 C C . SER A 1 75 ? -5.748 -3.304 16.812 1.00 93.19 75 SER A C 1
ATOM 619 O O . SER A 1 75 ? -6.457 -3.111 17.799 1.00 93.19 75 SER A O 1
ATOM 621 N N . LEU A 1 76 ? -5.220 -2.316 16.085 1.00 92.56 76 LEU A N 1
ATOM 622 C CA . LEU A 1 76 ? -5.441 -0.890 16.337 1.00 92.56 76 LEU A CA 1
ATOM 623 C C . LEU A 1 76 ? -6.798 -0.408 15.803 1.00 92.56 76 LEU A C 1
ATOM 625 O O . LEU A 1 76 ? -7.373 0.535 16.341 1.00 92.56 76 LEU A O 1
ATOM 629 N N . ILE A 1 77 ? -7.313 -1.058 14.756 1.00 90.19 77 ILE A N 1
ATOM 630 C CA . ILE A 1 77 ? -8.553 -0.681 14.059 1.00 90.19 77 ILE A CA 1
ATOM 631 C C . ILE A 1 77 ? -9.762 -1.520 14.518 1.00 90.19 77 ILE A C 1
ATOM 633 O O . ILE A 1 77 ? -10.909 -1.097 14.356 1.00 90.19 77 ILE A O 1
ATOM 637 N N . LYS A 1 78 ? -9.542 -2.705 15.101 1.00 81.50 78 LYS A N 1
ATOM 638 C CA . LYS A 1 78 ? -10.612 -3.614 15.535 1.00 81.50 78 LYS A CA 1
ATOM 639 C C . LYS A 1 78 ? -11.456 -2.982 16.639 1.00 81.50 78 LYS A C 1
ATOM 641 O O . LYS A 1 78 ? -10.955 -2.378 17.584 1.00 81.50 78 LYS A O 1
ATOM 646 N N . GLY A 1 79 ? -12.765 -3.195 16.557 1.00 79.06 79 GLY A N 1
ATOM 647 C CA . GLY A 1 79 ? -13.727 -2.704 17.537 1.00 79.06 79 GLY A CA 1
ATOM 648 C C . GLY A 1 79 ? -14.958 -2.106 16.871 1.00 79.06 79 GLY A C 1
ATOM 649 O O . GLY A 1 79 ? -15.247 -2.368 15.708 1.00 79.06 79 GLY A O 1
ATOM 650 N N . ARG A 1 80 ? -15.714 -1.308 17.635 1.00 72.38 80 ARG A N 1
ATOM 651 C CA . ARG A 1 80 ? -16.949 -0.665 17.148 1.00 72.38 80 ARG A CA 1
ATOM 652 C C . ARG A 1 80 ? -16.719 0.697 16.490 1.00 72.38 80 ARG A C 1
ATOM 654 O O . ARG A 1 80 ? -17.615 1.189 15.814 1.00 72.38 80 ARG A O 1
ATOM 661 N N . LYS A 1 81 ? -15.568 1.328 16.732 1.00 79.69 81 LYS A N 1
ATOM 662 C CA . LYS A 1 81 ? -15.243 2.664 16.222 1.00 79.69 81 LYS A CA 1
ATOM 663 C C . LYS A 1 81 ? -14.212 2.531 15.110 1.00 79.69 81 LYS A C 1
ATOM 665 O O . LYS A 1 81 ? -13.165 1.937 15.329 1.00 79.69 81 LYS A O 1
ATOM 670 N N . THR A 1 82 ? -14.515 3.086 13.943 1.00 81.94 82 THR A N 1
ATOM 671 C CA . THR A 1 82 ? -13.546 3.212 12.851 1.00 81.94 82 THR A CA 1
ATOM 672 C C . THR A 1 82 ? -12.439 4.193 13.244 1.00 81.94 82 THR A C 1
ATOM 674 O O . THR A 1 82 ? -12.709 5.107 14.032 1.00 81.94 82 THR A O 1
ATOM 677 N N . PRO A 1 83 ? -11.224 4.067 12.685 1.00 92.44 83 PRO A N 1
ATOM 678 C CA . PRO A 1 83 ? -10.208 5.101 12.824 1.00 92.44 83 PRO A CA 1
ATOM 679 C C . PRO A 1 83 ? -10.736 6.439 12.298 1.00 92.44 83 PRO A C 1
ATOM 681 O O . PRO A 1 83 ? -11.643 6.481 11.462 1.00 92.44 83 PRO A O 1
ATOM 684 N N . LEU A 1 84 ? -10.182 7.531 12.814 1.00 94.75 84 LEU A N 1
ATOM 685 C CA . LEU A 1 84 ? -10.416 8.874 12.288 1.00 94.75 84 LEU A CA 1
ATOM 686 C C . LEU A 1 84 ? -9.709 9.038 10.941 1.00 94.75 84 LEU A C 1
ATOM 688 O O . LEU A 1 84 ? -10.277 9.598 10.005 1.00 94.75 84 LEU A O 1
ATOM 692 N N . GLU A 1 85 ? -8.496 8.498 10.855 1.00 97.00 85 GLU A N 1
ATOM 693 C CA . GLU A 1 85 ? -7.635 8.562 9.683 1.00 97.00 85 GLU A CA 1
ATOM 694 C C . GLU A 1 85 ? -6.648 7.393 9.693 1.00 97.00 85 GLU A C 1
ATOM 696 O O . GLU A 1 85 ? -6.261 6.914 10.761 1.00 97.00 85 GLU A O 1
ATOM 701 N N . PHE A 1 86 ? -6.234 6.926 8.519 1.00 97.50 86 PHE A N 1
ATOM 702 C CA . PHE A 1 86 ? -5.027 6.115 8.395 1.00 97.50 86 PHE A CA 1
ATOM 703 C C . PHE A 1 86 ? -4.341 6.360 7.056 1.00 97.50 86 PHE A C 1
ATOM 705 O O . PHE A 1 86 ? -4.984 6.730 6.070 1.00 97.50 86 PHE A O 1
ATOM 712 N N . GLN A 1 87 ? -3.041 6.101 7.023 1.00 98.31 87 GLN A N 1
ATOM 713 C CA . GLN A 1 87 ? -2.235 6.072 5.813 1.00 98.31 87 GLN A CA 1
ATOM 714 C C . GLN A 1 87 ? -1.426 4.783 5.782 1.00 98.31 87 GLN A C 1
ATOM 716 O O . GLN A 1 87 ? -0.795 4.451 6.781 1.00 98.31 87 GLN A O 1
ATOM 721 N N . PHE A 1 88 ? -1.419 4.080 4.654 1.00 98.56 88 PHE A N 1
ATOM 722 C CA . PHE A 1 88 ? -0.530 2.942 4.413 1.00 98.56 88 PHE A CA 1
ATOM 723 C C . PHE A 1 88 ? 0.154 3.112 3.065 1.00 98.56 88 PHE A C 1
ATOM 725 O O . PHE A 1 88 ? -0.511 3.329 2.051 1.00 98.56 88 PHE A O 1
ATOM 732 N N . VAL A 1 89 ? 1.476 2.993 3.056 1.00 98.56 89 VAL A N 1
ATOM 733 C CA . VAL A 1 89 ? 2.290 3.058 1.846 1.00 98.56 89 VAL A CA 1
ATOM 734 C C . VAL A 1 89 ? 2.867 1.680 1.584 1.00 98.56 89 VAL A C 1
ATOM 736 O O . VAL A 1 89 ? 3.665 1.166 2.369 1.00 98.56 89 VAL A O 1
ATOM 739 N N . PHE A 1 90 ? 2.473 1.092 0.462 1.00 98.44 90 PHE A N 1
ATOM 740 C CA . PHE A 1 90 ? 3.004 -0.174 -0.018 1.00 98.44 90 PHE A CA 1
ATOM 741 C C . PHE A 1 90 ? 3.907 0.033 -1.225 1.00 98.44 90 PHE A C 1
ATOM 743 O O . PHE A 1 90 ? 3.681 0.950 -2.014 1.00 98.44 90 PHE A O 1
ATOM 750 N N . CYS A 1 91 ? 4.877 -0.858 -1.406 1.00 97.12 91 CYS A N 1
ATOM 751 C CA . CYS A 1 91 ? 5.735 -0.917 -2.584 1.00 97.12 91 CYS A CA 1
ATOM 752 C C . CYS A 1 91 ? 5.829 -2.350 -3.118 1.00 97.12 91 CYS A C 1
ATOM 754 O O . CYS A 1 91 ? 5.730 -3.321 -2.364 1.00 97.12 91 CYS A O 1
ATOM 756 N N . LEU A 1 92 ? 6.023 -2.488 -4.428 1.00 95.56 92 LEU A N 1
ATOM 757 C CA . LEU A 1 92 ? 6.454 -3.754 -5.012 1.00 95.56 92 LEU A CA 1
ATOM 758 C C . LEU A 1 92 ? 7.926 -4.031 -4.704 1.00 95.56 92 LEU A C 1
ATOM 760 O O . LEU A 1 92 ? 8.750 -3.117 -4.700 1.00 95.56 92 LEU A O 1
ATOM 764 N N . SER A 1 93 ? 8.251 -5.314 -4.538 1.00 93.38 93 SER A N 1
ATOM 765 C CA . SER A 1 93 ? 9.634 -5.773 -4.459 1.00 93.38 93 SER A CA 1
ATOM 766 C C . SER A 1 93 ? 10.392 -5.499 -5.755 1.00 93.38 93 SER A C 1
ATOM 768 O O . SER A 1 93 ? 9.817 -5.524 -6.849 1.00 93.38 93 SER A O 1
ATOM 770 N N . GLN A 1 94 ? 11.711 -5.335 -5.646 1.00 91.88 94 GLN A N 1
ATOM 771 C CA . GLN A 1 94 ? 12.582 -5.134 -6.803 1.00 91.88 94 GLN A CA 1
ATOM 772 C C . GLN A 1 94 ? 12.435 -6.257 -7.844 1.00 91.88 94 GLN A C 1
ATOM 774 O O . GLN A 1 94 ? 12.303 -5.992 -9.037 1.00 91.88 94 GLN A O 1
ATOM 779 N N . SER A 1 95 ? 12.335 -7.508 -7.387 1.00 92.19 95 SER A N 1
ATOM 780 C CA . SER A 1 95 ? 12.094 -8.672 -8.245 1.00 92.19 95 SER A CA 1
ATOM 781 C C . SER A 1 95 ? 10.776 -8.588 -9.025 1.00 92.19 95 SER A C 1
ATOM 783 O O . SER A 1 95 ? 10.713 -8.968 -10.194 1.00 92.19 95 SER A O 1
ATOM 785 N N . ASN A 1 96 ? 9.712 -8.052 -8.420 1.00 93.50 96 ASN A N 1
ATOM 786 C CA . ASN A 1 96 ? 8.441 -7.849 -9.111 1.00 93.50 96 ASN A CA 1
ATOM 787 C C . ASN A 1 96 ? 8.521 -6.691 -10.110 1.00 93.50 96 ASN A C 1
ATOM 789 O O . ASN A 1 96 ? 7.961 -6.808 -11.197 1.00 93.50 96 ASN A O 1
ATOM 793 N N . ILE A 1 97 ? 9.245 -5.616 -9.792 1.00 94.81 97 ILE A N 1
ATOM 794 C CA . ILE A 1 97 ? 9.487 -4.503 -10.723 1.00 94.81 97 ILE A CA 1
ATOM 795 C C . ILE A 1 97 ? 10.232 -5.004 -11.969 1.00 94.81 97 ILE A C 1
ATOM 797 O O . ILE A 1 97 ? 9.809 -4.733 -13.093 1.00 94.81 97 ILE A O 1
ATOM 801 N N . GLU A 1 98 ? 11.290 -5.795 -11.788 1.00 94.94 98 GLU A N 1
ATOM 802 C CA . GLU A 1 98 ? 12.034 -6.427 -12.885 1.00 94.94 98 GLU A CA 1
ATOM 803 C C . GLU A 1 98 ? 11.143 -7.312 -13.759 1.00 94.94 98 GLU A C 1
ATOM 805 O O . GLU A 1 98 ? 11.227 -7.270 -14.989 1.00 94.94 98 GLU A O 1
ATOM 810 N N . ASN A 1 99 ? 10.256 -8.089 -13.133 1.00 95.19 99 ASN A N 1
ATOM 811 C CA . ASN A 1 99 ? 9.294 -8.921 -13.847 1.00 95.19 99 ASN A CA 1
ATOM 812 C C . ASN A 1 99 ? 8.315 -8.082 -14.677 1.00 95.19 99 ASN A C 1
ATOM 814 O O . ASN A 1 99 ? 8.052 -8.444 -15.821 1.00 95.19 99 ASN A O 1
ATOM 818 N N . VAL A 1 100 ? 7.801 -6.971 -14.138 1.00 95.25 100 VAL A N 1
ATOM 819 C CA . VAL A 1 100 ? 6.902 -6.060 -14.869 1.00 95.25 100 VAL A CA 1
ATOM 820 C C . VAL A 1 100 ? 7.602 -5.476 -16.088 1.00 95.25 100 VAL A C 1
ATOM 822 O O . VAL A 1 100 ? 7.098 -5.606 -17.198 1.00 95.25 100 VAL A O 1
ATOM 825 N N . ILE A 1 101 ? 8.792 -4.902 -15.900 1.00 95.50 101 ILE A N 1
ATOM 826 C CA . ILE A 1 101 ? 9.571 -4.282 -16.980 1.00 95.50 101 ILE A CA 1
ATOM 827 C C . ILE A 1 101 ? 9.842 -5.284 -18.101 1.00 95.50 101 ILE A C 1
ATOM 829 O O . ILE A 1 101 ? 9.642 -4.973 -19.274 1.00 95.50 101 ILE A O 1
ATOM 833 N N . ARG A 1 102 ? 10.257 -6.504 -17.742 1.00 96.06 102 ARG A N 1
ATOM 834 C CA . ARG A 1 102 ? 10.565 -7.558 -18.710 1.00 96.06 102 ARG A CA 1
ATOM 835 C C . ARG A 1 102 ? 9.322 -8.055 -19.448 1.00 96.06 102 ARG A C 1
ATOM 837 O O . ARG A 1 102 ? 9.377 -8.212 -20.662 1.00 96.06 102 ARG A O 1
ATOM 844 N N . ASN A 1 103 ? 8.229 -8.322 -18.734 1.00 94.75 103 ASN A N 1
ATOM 845 C CA . ASN A 1 103 ? 7.017 -8.896 -19.324 1.00 94.75 103 ASN A CA 1
ATOM 846 C C . ASN A 1 103 ? 6.288 -7.905 -20.240 1.00 94.75 103 ASN A C 1
ATOM 848 O O . ASN A 1 103 ? 5.730 -8.315 -21.252 1.00 94.75 103 ASN A O 1
ATOM 852 N N . GLU A 1 104 ? 6.320 -6.619 -19.897 1.00 94.38 104 GLU A N 1
ATOM 853 C CA . GLU A 1 104 ? 5.681 -5.545 -20.667 1.00 94.38 104 GLU A CA 1
ATOM 854 C C . GLU A 1 104 ? 6.619 -4.963 -21.744 1.00 94.38 104 GLU A C 1
ATOM 856 O O . GLU A 1 104 ? 6.224 -4.085 -22.508 1.00 94.38 104 GLU A O 1
ATOM 861 N N . GLY A 1 105 ? 7.864 -5.455 -21.835 1.00 92.75 105 GLY A N 1
ATOM 862 C CA . GLY A 1 105 ? 8.832 -5.050 -22.859 1.00 92.75 105 GLY A CA 1
ATOM 863 C C . GLY A 1 105 ? 9.266 -3.587 -22.750 1.00 92.75 105 GLY A C 1
ATOM 864 O O . GLY A 1 105 ? 9.482 -2.932 -23.770 1.00 92.75 105 GLY A O 1
ATOM 865 N N . LEU A 1 106 ? 9.363 -3.058 -21.528 1.00 93.81 106 LEU A N 1
ATOM 866 C CA . LEU A 1 106 ? 9.671 -1.649 -21.293 1.00 93.81 106 LEU A CA 1
ATOM 867 C C . LEU A 1 106 ? 11.170 -1.373 -21.457 1.00 93.81 106 LEU A C 1
ATOM 869 O O . LEU A 1 106 ? 12.017 -2.143 -21.008 1.00 93.81 106 LEU A O 1
ATOM 873 N N . SER A 1 107 ? 11.500 -0.222 -22.042 1.00 91.50 107 SER A N 1
ATOM 874 C CA . SER A 1 107 ? 12.889 0.208 -22.272 1.00 91.50 107 SER A CA 1
ATOM 875 C C . SER A 1 107 ? 13.599 0.707 -21.007 1.00 91.50 107 SER A C 1
ATOM 877 O O . SER A 1 107 ? 14.812 0.927 -21.019 1.00 91.50 107 SER A O 1
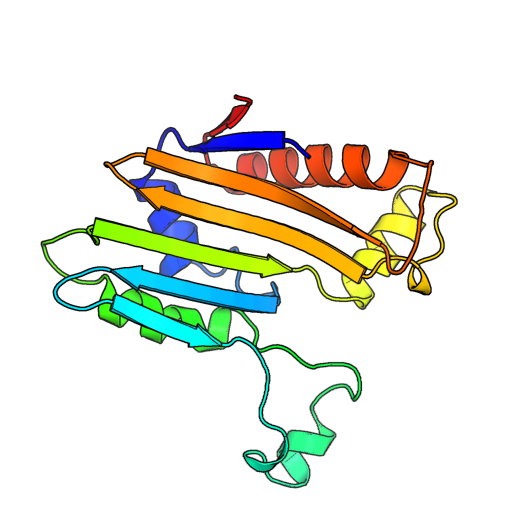ATOM 879 N N . VAL A 1 108 ? 12.856 0.926 -19.920 1.00 92.12 108 VAL A N 1
ATOM 880 C CA . VAL A 1 108 ? 13.405 1.394 -18.646 1.00 92.12 108 VAL A CA 1
ATOM 881 C C . VAL A 1 108 ? 14.266 0.317 -17.989 1.00 92.12 108 VAL A C 1
ATOM 883 O O . VAL A 1 108 ? 13.908 -0.858 -17.954 1.00 92.12 108 VAL A O 1
ATOM 886 N N . ARG A 1 109 ? 15.408 0.711 -17.421 1.00 91.88 109 ARG A N 1
ATOM 887 C CA . ARG A 1 109 ? 16.269 -0.224 -16.690 1.00 91.88 109 ARG A CA 1
ATOM 888 C C . ARG A 1 109 ? 15.746 -0.398 -15.261 1.00 91.88 109 ARG A C 1
ATOM 890 O O . ARG A 1 109 ? 15.576 0.608 -14.574 1.00 91.88 109 ARG A O 1
ATOM 897 N N . PRO A 1 110 ? 15.567 -1.633 -14.756 1.00 91.31 110 PRO A N 1
ATOM 898 C CA . PRO A 1 110 ? 15.029 -1.858 -13.410 1.00 91.31 110 PRO A CA 1
ATOM 899 C C . PRO A 1 110 ? 15.817 -1.182 -12.285 1.00 91.31 110 PRO A C 1
ATOM 901 O O . PRO A 1 110 ? 15.236 -0.736 -11.304 1.00 91.31 110 PRO A O 1
ATOM 904 N N . GLN A 1 111 ? 17.134 -1.057 -12.444 1.00 90.25 111 GLN A N 1
ATOM 905 C CA . GLN A 1 111 ? 18.018 -0.388 -11.486 1.00 90.25 111 GLN A CA 1
ATOM 906 C C . GLN A 1 111 ? 17.769 1.125 -11.352 1.00 90.25 111 GLN A C 1
ATOM 908 O O . GLN A 1 111 ? 18.098 1.693 -10.306 1.00 90.25 111 GLN A O 1
ATOM 913 N N . ASP A 1 112 ? 17.205 1.756 -12.391 1.00 93.06 112 ASP A N 1
ATOM 914 C CA . ASP A 1 112 ? 16.879 3.187 -12.437 1.00 93.06 112 ASP A CA 1
ATOM 915 C C . ASP A 1 112 ? 15.518 3.462 -11.758 1.00 93.06 112 ASP A C 1
ATOM 917 O O . ASP A 1 112 ? 15.208 4.605 -11.415 1.00 93.06 112 ASP A O 1
ATOM 921 N N . VAL A 1 113 ? 14.719 2.417 -11.512 1.00 94.75 113 VAL A N 1
ATOM 922 C CA . VAL A 1 113 ? 13.444 2.485 -10.789 1.00 94.75 113 VAL A CA 1
ATOM 923 C C . VAL A 1 113 ? 13.712 2.382 -9.289 1.00 94.75 113 VAL A C 1
ATOM 925 O O . VAL A 1 113 ? 14.428 1.498 -8.826 1.00 94.75 113 VAL A O 1
ATOM 928 N N . GLN A 1 114 ? 13.155 3.312 -8.520 1.00 93.75 114 GLN A N 1
ATOM 929 C CA . GLN A 1 114 ? 13.229 3.295 -7.060 1.00 93.75 114 GLN A CA 1
ATOM 930 C C . GLN A 1 114 ? 12.057 2.527 -6.443 1.00 93.75 114 GLN A C 1
ATOM 932 O O . GLN A 1 114 ? 12.248 1.851 -5.438 1.00 93.75 114 GLN A O 1
ATOM 937 N N . GLY A 1 115 ? 10.859 2.620 -7.026 1.00 95.31 115 GLY A N 1
ATOM 938 C CA . GLY A 1 115 ? 9.712 1.872 -6.523 1.00 95.31 115 GLY A CA 1
ATOM 939 C C . GLY A 1 115 ? 8.415 2.110 -7.286 1.00 95.31 115 GLY A C 1
ATOM 940 O O . GLY A 1 115 ? 8.241 3.126 -7.967 1.00 95.31 115 GLY A O 1
ATOM 941 N N . LEU A 1 116 ? 7.498 1.155 -7.137 1.00 97.62 116 LEU A N 1
ATOM 942 C CA . LEU A 1 116 ? 6.116 1.214 -7.608 1.00 97.62 116 LEU A CA 1
ATOM 943 C C . LEU A 1 116 ? 5.194 1.081 -6.400 1.00 97.62 116 LEU A C 1
ATOM 945 O O . LEU A 1 116 ? 5.213 0.056 -5.719 1.00 97.62 116 LEU A O 1
ATOM 949 N N . TYR A 1 117 ? 4.412 2.121 -6.134 1.00 98.31 117 TYR A N 1
ATOM 950 C CA . TYR A 1 117 ? 3.733 2.319 -4.860 1.00 98.31 117 TYR A CA 1
ATOM 95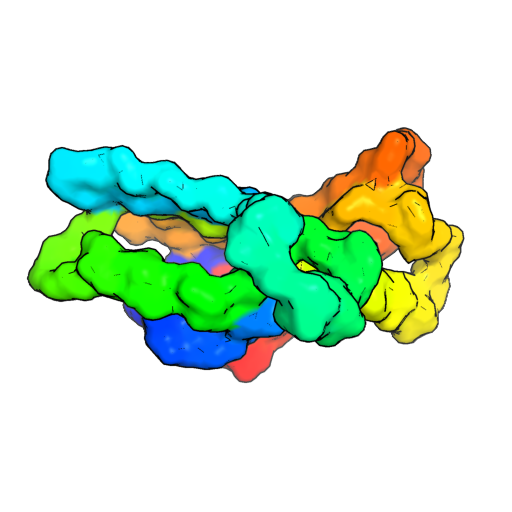1 C C . TYR A 1 117 ? 2.214 2.269 -4.979 1.00 98.31 117 TYR A C 1
ATOM 953 O O . TYR A 1 117 ? 1.644 2.707 -5.984 1.00 98.31 117 TYR A O 1
ATOM 961 N N . LEU A 1 118 ? 1.575 1.810 -3.903 1.00 98.56 118 LEU A N 1
ATOM 962 C CA . LEU A 1 118 ? 0.157 2.013 -3.612 1.00 98.56 118 LEU A CA 1
ATOM 963 C C . LEU A 1 118 ? 0.045 2.760 -2.284 1.00 98.56 118 LEU A C 1
ATOM 965 O O . LEU A 1 118 ? 0.473 2.254 -1.249 1.00 98.56 118 LEU A O 1
ATOM 969 N N . ASN A 1 119 ? -0.539 3.953 -2.314 1.00 98.50 119 ASN A N 1
ATOM 970 C CA . ASN A 1 119 ? -0.723 4.792 -1.135 1.00 98.50 119 ASN A CA 1
ATOM 971 C C . ASN A 1 119 ? -2.198 4.819 -0.767 1.00 98.50 119 ASN A C 1
ATOM 973 O O . ASN A 1 119 ? -2.985 5.433 -1.479 1.00 98.50 119 ASN A O 1
ATOM 977 N N . PHE A 1 120 ? -2.573 4.170 0.327 1.00 98.50 120 PHE A N 1
ATOM 978 C CA . PHE A 1 120 ? -3.928 4.224 0.860 1.00 98.50 120 PHE A CA 1
ATOM 979 C C . PHE A 1 120 ? -4.035 5.348 1.876 1.00 98.50 120 PHE A C 1
ATOM 981 O O . PHE A 1 120 ? -3.261 5.393 2.828 1.00 98.50 120 PHE A O 1
ATOM 988 N N . HIS A 1 121 ? -5.020 6.219 1.703 1.00 98.44 121 HIS A N 1
ATOM 989 C CA . HIS A 1 121 ? -5.349 7.278 2.645 1.00 98.44 121 HIS A CA 1
ATOM 990 C C . HIS A 1 121 ? -6.839 7.242 2.948 1.00 98.44 121 HIS A C 1
ATOM 992 O O . HIS A 1 121 ? -7.673 7.434 2.062 1.00 98.44 121 HIS A O 1
ATOM 998 N N . TYR A 1 122 ? -7.170 6.976 4.205 1.00 97.69 122 TYR A N 1
ATOM 999 C CA . TYR A 1 122 ? -8.528 7.080 4.708 1.00 97.69 122 TYR A CA 1
ATOM 1000 C C . TYR A 1 122 ? -8.665 8.332 5.550 1.00 97.69 122 TYR A C 1
ATOM 1002 O O . TYR A 1 122 ? -7.966 8.472 6.547 1.00 97.69 122 TYR A O 1
ATOM 1010 N N . THR A 1 123 ? -9.599 9.204 5.203 1.00 96.25 123 THR A N 1
ATOM 1011 C CA . THR A 1 123 ? -9.950 10.370 6.013 1.00 96.25 123 THR A CA 1
ATOM 1012 C C . THR A 1 123 ? -11.386 10.779 5.722 1.00 96.25 123 THR A C 1
ATOM 1014 O O . THR A 1 123 ? -11.879 10.600 4.610 1.00 96.25 123 THR A O 1
ATOM 1017 N N . GLN A 1 124 ? -12.100 11.289 6.727 1.00 90.81 124 GLN A N 1
ATOM 1018 C CA . GLN A 1 124 ? -13.476 11.787 6.571 1.00 90.81 124 GLN A CA 1
ATOM 1019 C C . GLN A 1 124 ? -14.432 10.792 5.874 1.00 90.81 124 GLN A C 1
ATOM 1021 O O . GLN A 1 124 ? -15.274 11.182 5.068 1.00 90.81 124 GLN A O 1
ATOM 1026 N N . LYS A 1 125 ? -14.318 9.494 6.198 1.00 90.62 125 LYS A N 1
ATOM 1027 C CA . LYS A 1 125 ? -15.098 8.397 5.584 1.00 90.62 125 LYS A CA 1
ATOM 1028 C C . LYS A 1 125 ? -14.881 8.214 4.077 1.00 90.62 125 LYS A C 1
ATOM 1030 O O . LYS A 1 125 ? -15.709 7.587 3.425 1.00 90.62 125 LYS A O 1
ATOM 1035 N N . LYS A 1 126 ? -13.781 8.721 3.533 1.00 96.44 126 LYS A N 1
ATOM 1036 C CA . LYS A 1 126 ? -13.321 8.440 2.175 1.00 96.44 126 LYS A CA 1
ATOM 1037 C C . LYS A 1 126 ? -12.035 7.642 2.241 1.00 96.44 126 LYS A C 1
ATOM 1039 O O . LYS A 1 126 ? -11.197 7.921 3.092 1.00 96.44 126 LYS A O 1
ATOM 1044 N N . LEU A 1 127 ? -11.890 6.667 1.352 1.00 97.81 127 LEU A N 1
ATOM 1045 C CA . LEU A 1 127 ? -10.655 5.918 1.162 1.00 97.81 127 LEU A CA 1
ATOM 1046 C C . LEU A 1 127 ? -10.176 6.151 -0.266 1.00 97.81 127 LEU A C 1
ATOM 1048 O O . LEU A 1 127 ? -10.886 5.823 -1.215 1.00 97.81 127 LEU A O 1
ATOM 1052 N N . ILE A 1 128 ? -8.983 6.713 -0.406 1.00 98.31 128 ILE A N 1
ATOM 1053 C CA . ILE A 1 128 ? -8.336 6.948 -1.694 1.00 98.31 128 ILE A CA 1
ATOM 1054 C C . ILE A 1 128 ? -7.088 6.078 -1.759 1.00 98.31 128 ILE A C 1
ATOM 1056 O O . ILE A 1 128 ? -6.325 6.009 -0.796 1.00 98.31 128 ILE A O 1
ATOM 1060 N N . CYS A 1 129 ? -6.880 5.416 -2.893 1.00 98.44 129 CYS A N 1
ATOM 1061 C CA . CYS A 1 129 ? -5.614 4.784 -3.225 1.00 98.44 129 CYS A CA 1
ATOM 1062 C C . CYS A 1 129 ? -4.939 5.540 -4.372 1.00 98.44 129 CYS A C 1
ATOM 1064 O O . CYS A 1 129 ? -5.530 5.690 -5.438 1.00 98.44 129 CYS A O 1
ATOM 1066 N N . THR A 1 130 ? -3.698 5.975 -4.184 1.00 98.44 130 THR A N 1
ATOM 1067 C CA . THR A 1 130 ? -2.912 6.648 -5.227 1.00 98.44 130 THR A CA 1
ATOM 1068 C C . THR A 1 130 ? -1.755 5.764 -5.670 1.00 98.44 130 THR A C 1
ATOM 1070 O O . THR A 1 130 ? -0.988 5.272 -4.837 1.00 98.44 130 THR A O 1
ATOM 1073 N N . THR A 1 131 ? -1.595 5.589 -6.981 1.00 98.12 131 THR A N 1
ATOM 1074 C CA . THR A 1 131 ? -0.442 4.886 -7.556 1.00 98.12 131 THR A CA 1
ATOM 1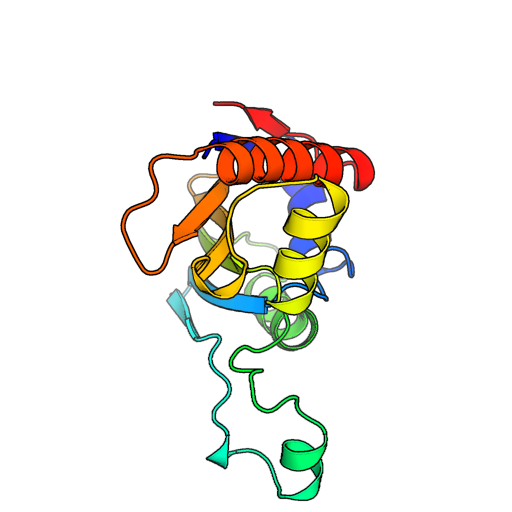075 C C . THR A 1 131 ? 0.769 5.810 -7.621 1.00 98.12 131 THR A C 1
ATOM 1077 O O . THR A 1 131 ? 0.671 6.951 -8.057 1.00 98.12 131 THR A O 1
ATOM 1080 N N . GLY A 1 132 ? 1.939 5.332 -7.210 1.00 97.12 132 GLY A N 1
ATOM 1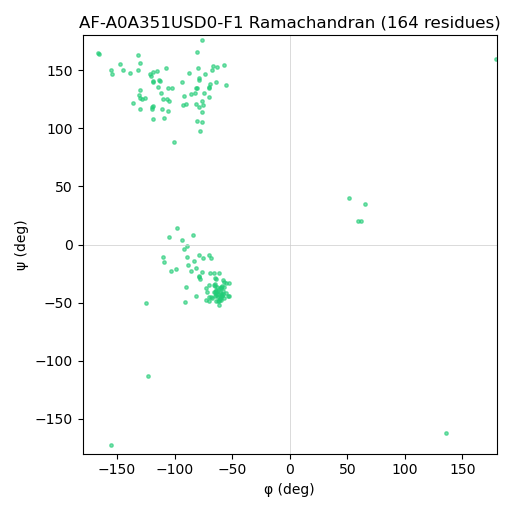081 C CA . GLY A 1 132 ? 3.192 6.078 -7.331 1.00 97.12 132 GLY A CA 1
ATOM 1082 C C . GLY A 1 132 ? 4.210 5.326 -8.173 1.00 97.12 132 GLY A C 1
ATOM 1083 O O . GLY A 1 132 ? 4.307 4.107 -8.079 1.00 97.12 132 GLY A O 1
ATOM 1084 N N . THR A 1 133 ? 5.008 6.050 -8.944 1.00 96.81 133 THR A N 1
ATOM 1085 C CA . THR A 1 133 ? 6.209 5.520 -9.596 1.00 96.81 133 THR A CA 1
ATOM 1086 C C . THR A 1 133 ? 7.346 6.464 -9.249 1.00 96.81 133 THR A C 1
ATOM 1088 O O . THR A 1 133 ? 7.217 7.669 -9.452 1.00 96.81 133 THR A O 1
ATOM 1091 N N . SER A 1 134 ? 8.431 5.935 -8.685 1.00 95.00 134 SER A N 1
ATOM 1092 C CA . SER A 1 134 ? 9.632 6.715 -8.383 1.00 95.00 134 SER A CA 1
ATOM 1093 C C . SER A 1 134 ? 10.825 6.162 -9.143 1.00 95.00 134 SER A C 1
ATOM 1095 O O . SER A 1 134 ? 11.002 4.945 -9.244 1.00 95.00 134 SER A O 1
ATOM 1097 N N . PHE A 1 135 ? 11.667 7.064 -9.633 1.00 94.12 135 PHE A N 1
ATOM 1098 C CA . PHE A 1 135 ? 12.925 6.769 -10.307 1.00 94.12 135 PHE A CA 1
ATOM 1099 C C . PHE A 1 135 ? 14.075 7.384 -9.506 1.00 94.12 135 PHE A C 1
ATOM 1101 O O . PHE A 1 135 ? 13.921 8.447 -8.909 1.00 94.12 135 PHE A O 1
ATOM 1108 N N . LYS A 1 136 ? 15.253 6.754 -9.524 1.00 91.62 136 LYS A N 1
ATOM 1109 C CA . LYS A 1 136 ? 16.459 7.278 -8.851 1.00 91.62 136 LYS A CA 1
ATOM 1110 C C . LYS A 1 136 ? 17.034 8.533 -9.524 1.00 91.62 136 LYS A C 1
ATOM 1112 O O . LYS A 1 136 ? 17.944 9.159 -8.990 1.00 91.62 136 LYS A O 1
ATOM 1117 N N . GLY A 1 137 ? 16.525 8.888 -10.699 1.00 89.25 137 GLY A N 1
ATOM 1118 C CA . GLY A 1 137 ? 16.909 10.065 -11.465 1.00 89.25 137 GLY A CA 1
ATOM 1119 C C . GLY A 1 137 ? 15.782 10.509 -12.390 1.00 89.25 137 GLY A C 1
ATOM 1120 O O . GLY A 1 137 ? 14.671 9.984 -12.344 1.00 89.25 137 GLY A O 1
ATOM 1121 N N . PHE A 1 138 ? 16.067 11.486 -13.246 1.00 85.81 138 PHE A N 1
ATOM 1122 C CA . PHE A 1 138 ? 15.081 11.985 -14.197 1.00 85.81 138 PHE A CA 1
ATOM 1123 C C . PHE A 1 138 ? 14.794 10.954 -15.298 1.00 85.81 138 PHE A C 1
ATOM 1125 O O . PHE A 1 138 ? 15.711 10.502 -15.983 1.00 85.81 138 PHE A O 1
ATOM 1132 N N . CYS A 1 139 ? 13.517 10.625 -15.493 1.00 85.69 139 CYS A N 1
ATOM 1133 C CA . CYS A 1 139 ? 13.038 9.765 -16.569 1.00 85.69 139 CYS A CA 1
ATOM 1134 C C . CYS A 1 139 ? 11.939 10.496 -17.352 1.00 85.69 139 CYS A C 1
ATOM 1136 O O . CYS A 1 139 ? 10.970 10.971 -16.763 1.00 85.69 139 CYS A O 1
ATOM 1138 N N . LEU A 1 140 ? 12.089 10.597 -18.677 1.00 86.06 140 LEU A N 1
ATOM 1139 C CA . LEU A 1 140 ? 11.046 11.137 -19.565 1.00 86.06 140 LEU A CA 1
ATOM 1140 C C . LEU A 1 140 ? 10.035 10.072 -19.996 1.00 86.06 140 LEU A C 1
ATOM 1142 O O . LEU A 1 140 ? 8.921 10.411 -20.394 1.00 86.06 140 LEU A O 1
ATOM 1146 N N . ASP A 1 141 ? 10.434 8.801 -19.954 1.00 88.88 141 ASP A N 1
ATOM 1147 C CA . ASP A 1 141 ? 9.581 7.695 -20.356 1.00 88.88 141 ASP A CA 1
ATOM 1148 C C . ASP A 1 141 ? 8.542 7.398 -19.267 1.00 88.88 141 ASP A C 1
ATOM 1150 O O . ASP A 1 141 ? 8.870 6.962 -18.163 1.00 88.88 141 ASP A O 1
ATOM 1154 N N . LYS A 1 142 ? 7.271 7.631 -19.605 1.00 91.56 142 LYS A N 1
ATOM 1155 C CA . LYS A 1 142 ? 6.112 7.384 -18.736 1.00 91.56 142 LYS A CA 1
ATOM 1156 C C . LYS A 1 142 ? 5.481 6.009 -18.948 1.00 91.5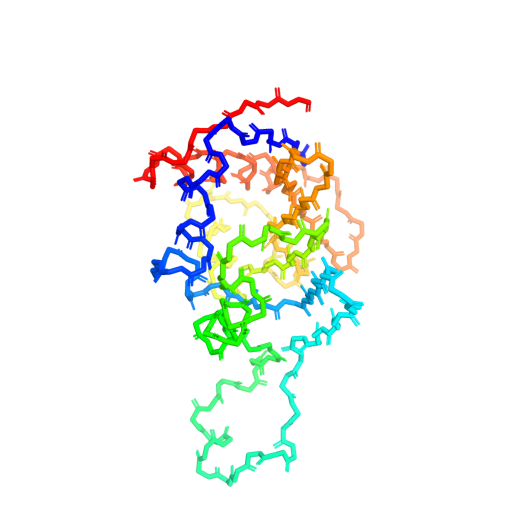6 142 LYS A C 1
ATOM 1158 O O . LYS A 1 142 ? 4.455 5.709 -18.338 1.00 91.56 142 LYS A O 1
ATOM 1163 N N . SER A 1 143 ? 6.063 5.166 -19.803 1.00 94.94 143 SER A N 1
ATOM 1164 C CA . SER A 1 143 ? 5.548 3.827 -20.107 1.00 94.94 143 SER A CA 1
ATOM 1165 C C . SER A 1 143 ? 5.341 2.992 -18.840 1.00 94.94 143 SER A C 1
ATOM 1167 O O . SER A 1 143 ? 4.272 2.404 -18.658 1.00 94.94 143 SER A O 1
ATOM 1169 N N . LEU A 1 144 ? 6.303 3.022 -17.912 1.00 95.81 144 LEU A N 1
ATOM 1170 C CA . LEU A 1 144 ? 6.205 2.328 -16.629 1.00 95.81 144 LEU A CA 1
ATOM 1171 C C . LEU A 1 144 ? 5.082 2.886 -15.746 1.00 95.81 144 LEU A C 1
ATOM 1173 O O . LEU A 1 144 ? 4.357 2.106 -15.134 1.00 95.81 144 LEU A O 1
ATOM 1177 N N . GLU A 1 145 ? 4.901 4.209 -15.704 1.00 95.50 145 GLU A N 1
ATOM 1178 C CA . GLU A 1 145 ? 3.825 4.839 -14.927 1.00 95.50 145 GLU A CA 1
ATOM 1179 C C . GLU A 1 145 ? 2.452 4.392 -15.438 1.00 95.50 145 GLU A C 1
ATOM 1181 O O . GLU A 1 145 ? 1.604 3.953 -14.665 1.00 95.50 145 GLU A O 1
ATOM 1186 N N . HIS A 1 146 ? 2.242 4.447 -16.757 1.00 96.25 146 HIS A N 1
ATOM 1187 C CA . HIS A 1 146 ? 0.987 4.031 -17.383 1.00 96.25 146 HIS A CA 1
ATOM 1188 C C . HIS A 1 146 ? 0.710 2.538 -17.194 1.00 96.25 146 HIS A C 1
ATOM 1190 O O . HIS A 1 146 ? -0.431 2.145 -16.931 1.00 96.25 146 HIS A O 1
ATOM 1196 N N . THR A 1 147 ? 1.757 1.719 -17.291 1.00 97.12 147 THR A N 1
ATOM 1197 C CA . THR A 1 147 ? 1.700 0.278 -17.031 1.00 97.12 147 THR A CA 1
ATOM 1198 C C . THR A 1 147 ? 1.286 0.019 -15.588 1.00 97.12 147 THR A C 1
ATOM 1200 O O . THR A 1 147 ? 0.335 -0.722 -15.340 1.00 97.12 147 THR A O 1
ATOM 1203 N N . TRP A 1 148 ? 1.923 0.691 -14.629 1.00 97.56 148 TRP A N 1
ATOM 1204 C CA . TRP A 1 148 ? 1.604 0.547 -13.214 1.00 97.56 148 TRP A CA 1
ATOM 1205 C C . TRP A 1 148 ? 0.172 0.989 -12.887 1.00 97.56 148 TRP A C 1
ATOM 1207 O O . TRP A 1 148 ? -0.577 0.248 -12.247 1.00 97.56 148 TRP A O 1
ATOM 1217 N N . ASP A 1 149 ? -0.259 2.136 -13.416 1.00 97.44 149 ASP A N 1
ATOM 1218 C CA . ASP A 1 149 ? -1.627 2.646 -13.272 1.00 97.44 149 ASP A CA 1
ATOM 1219 C C . ASP A 1 149 ? -2.671 1.667 -13.848 1.00 97.44 149 ASP A C 1
ATOM 1221 O O . ASP A 1 149 ? -3.789 1.529 -13.337 1.00 97.44 149 ASP A O 1
ATOM 1225 N N . HIS A 1 150 ? -2.349 0.978 -14.946 1.00 97.31 150 HIS A N 1
ATOM 1226 C CA . HIS A 1 150 ? -3.201 -0.070 -15.506 1.00 97.31 150 HIS A CA 1
ATOM 1227 C C . HIS A 1 150 ? -3.229 -1.318 -14.616 1.00 97.31 150 HIS A C 1
ATOM 1229 O O . HIS A 1 150 ? -4.313 -1.807 -14.281 1.00 97.31 150 HIS A O 1
ATOM 1235 N N . MET A 1 151 ? -2.061 -1.804 -14.197 1.00 96.88 151 MET A N 1
ATOM 1236 C CA . MET A 1 151 ? -1.921 -2.987 -13.351 1.00 96.88 151 MET A CA 1
ATOM 1237 C C . MET A 1 151 ? -2.641 -2.829 -12.014 1.00 96.88 151 MET A C 1
ATOM 1239 O O . MET A 1 151 ? -3.353 -3.746 -11.615 1.00 96.88 151 MET A O 1
ATOM 1243 N N . ALA A 1 152 ? -2.539 -1.670 -11.357 1.00 97.19 152 ALA A N 1
ATOM 1244 C CA . ALA A 1 152 ? -3.246 -1.393 -10.108 1.00 97.19 152 ALA A CA 1
ATOM 1245 C C . ALA A 1 152 ? -4.771 -1.522 -10.276 1.00 97.19 152 ALA A C 1
ATOM 1247 O O . ALA A 1 152 ? -5.443 -2.178 -9.480 1.00 97.19 152 ALA A O 1
ATOM 1248 N N . ARG A 1 153 ? -5.323 -0.987 -11.374 1.00 97.44 153 ARG A N 1
ATOM 1249 C CA . ARG A 1 153 ? -6.755 -1.119 -11.695 1.00 97.44 153 ARG A CA 1
ATOM 1250 C C . ARG A 1 153 ? -7.158 -2.563 -11.988 1.00 97.44 153 ARG A C 1
ATOM 1252 O O . ARG A 1 153 ? -8.236 -2.990 -11.581 1.00 97.44 153 ARG A O 1
ATOM 1259 N N . VAL A 1 154 ? -6.325 -3.318 -12.708 1.00 97.12 154 VAL A N 1
ATOM 1260 C CA . VAL A 1 154 ? -6.557 -4.753 -12.955 1.00 97.12 154 VAL A CA 1
ATOM 1261 C C . VAL A 1 154 ? -6.515 -5.536 -11.645 1.00 97.12 154 VAL A C 1
ATOM 1263 O O . VAL A 1 154 ? -7.382 -6.376 -11.420 1.00 97.12 154 VAL A O 1
ATOM 1266 N N . PHE A 1 155 ? -5.544 -5.246 -10.783 1.00 97.19 155 PHE A N 1
ATOM 1267 C CA . PHE A 1 155 ? -5.382 -5.867 -9.475 1.00 97.19 155 PHE A CA 1
ATOM 1268 C C . PHE A 1 155 ? -6.618 -5.633 -8.598 1.00 97.19 155 PHE A C 1
ATOM 1270 O O . PHE A 1 155 ? -7.196 -6.597 -8.104 1.00 97.19 155 PHE A O 1
ATOM 1277 N N . PHE A 1 156 ? -7.112 -4.394 -8.510 1.00 97.38 156 PHE A N 1
ATOM 1278 C CA . PHE A 1 156 ? -8.330 -4.085 -7.750 1.00 97.38 156 PHE A CA 1
ATOM 1279 C C . PHE A 1 156 ? -9.549 -4.828 -8.294 1.00 97.38 156 PHE A C 1
ATOM 1281 O O . PHE A 1 156 ? -10.250 -5.478 -7.525 1.00 97.38 156 PHE A O 1
ATOM 1288 N N . ARG A 1 157 ? -9.755 -4.839 -9.620 1.00 96.81 157 ARG A N 1
ATOM 1289 C CA . ARG A 1 157 ? -10.864 -5.591 -10.233 1.00 96.81 157 ARG A CA 1
ATOM 1290 C C . ARG A 1 157 ? -10.789 -7.093 -9.961 1.00 96.81 157 ARG A C 1
ATOM 1292 O O . ARG A 1 157 ? -11.817 -7.701 -9.696 1.00 96.81 157 ARG A O 1
ATOM 1299 N N . ARG A 1 158 ? -9.595 -7.694 -10.024 1.00 97.25 158 ARG A N 1
ATOM 1300 C CA . ARG A 1 158 ? -9.391 -9.130 -9.747 1.00 97.25 158 ARG A CA 1
ATOM 1301 C C . ARG A 1 158 ? -9.709 -9.505 -8.303 1.00 97.25 158 ARG A C 1
ATOM 1303 O O . ARG A 1 158 ? -10.112 -10.634 -8.059 1.00 97.25 158 ARG A O 1
ATOM 1310 N N . HIS A 1 159 ? -9.519 -8.571 -7.379 1.00 97.06 159 HIS A N 1
ATOM 1311 C CA . HIS A 1 159 ? -9.828 -8.740 -5.965 1.00 97.06 159 HIS A CA 1
ATOM 1312 C C . HIS A 1 159 ? -11.184 -8.140 -5.577 1.00 97.06 159 HIS A C 1
ATOM 1314 O O . HIS A 1 159 ? -11.436 -7.975 -4.394 1.00 97.06 159 HIS A O 1
ATOM 1320 N N . GLU A 1 160 ? -12.045 -7.806 -6.546 1.00 96.38 160 GLU A N 1
ATOM 1321 C CA . GLU A 1 160 ? -13.392 -7.262 -6.302 1.00 96.38 160 GLU A CA 1
ATOM 1322 C C . GLU A 1 160 ? -13.402 -5.938 -5.506 1.00 96.38 160 GLU A C 1
ATOM 1324 O O . GLU A 1 160 ? -14.424 -5.506 -4.973 1.00 96.38 160 GLU A O 1
ATOM 1329 N N . ILE A 1 161 ? -12.273 -5.223 -5.488 1.00 97.12 161 ILE A N 1
ATOM 1330 C CA . ILE A 1 161 ? -12.154 -3.894 -4.891 1.00 97.12 161 ILE A CA 1
ATOM 1331 C C . ILE A 1 161 ? -12.712 -2.878 -5.890 1.00 97.12 161 ILE A C 1
ATOM 1333 O O . ILE A 1 161 ? -12.097 -2.569 -6.914 1.00 97.12 161 ILE A O 1
ATOM 1337 N N . THR A 1 162 ? -13.899 -2.347 -5.596 1.00 95.94 162 THR A N 1
ATOM 1338 C CA . THR A 1 162 ? -14.573 -1.373 -6.465 1.00 95.94 162 THR A CA 1
ATOM 1339 C C . THR A 1 162 ? -14.019 0.030 -6.232 1.00 95.94 162 THR A C 1
ATOM 1341 O O . THR A 1 162 ? -14.108 0.559 -5.122 1.00 95.94 162 THR A O 1
ATOM 1344 N N . ALA A 1 163 ? -13.473 0.644 -7.283 1.00 96.44 163 ALA A N 1
ATOM 1345 C CA . ALA A 1 163 ? -12.903 1.986 -7.231 1.00 96.44 163 ALA A CA 1
ATOM 1346 C C . ALA A 1 163 ? -13.135 2.770 -8.530 1.00 96.44 163 ALA A C 1
ATOM 1348 O O . ALA A 1 163 ? -13.167 2.185 -9.618 1.00 96.44 163 ALA A O 1
ATOM 1349 N N . ALA A 1 164 ? -13.242 4.093 -8.414 1.00 95.69 164 ALA A N 1
ATOM 1350 C CA . ALA A 1 164 ? -13.352 5.024 -9.534 1.00 95.69 164 ALA A CA 1
ATOM 1351 C C . ALA A 1 164 ? -12.106 5.915 -9.619 1.00 95.69 164 ALA A C 1
ATOM 1353 O O . ALA A 1 164 ? -11.569 6.327 -8.595 1.00 95.69 164 ALA A O 1
ATOM 1354 N N . VAL A 1 165 ? -11.644 6.204 -10.838 1.00 94.94 165 VAL A N 1
ATOM 1355 C CA . VAL A 1 165 ? -10.540 7.154 -11.048 1.00 94.94 165 VAL A CA 1
ATOM 1356 C C . VAL A 1 165 ? -11.071 8.574 -10.839 1.00 94.94 165 VAL A C 1
ATOM 1358 O O . VAL A 1 165 ? -12.103 8.908 -11.426 1.00 94.94 165 VAL A O 1
ATOM 1361 N N . ILE A 1 166 ? -10.370 9.377 -10.036 1.00 93.62 166 ILE A N 1
ATOM 1362 C CA . ILE A 1 166 ? -10.694 10.781 -9.729 1.00 93.62 166 ILE A CA 1
ATOM 1363 C C . ILE A 1 166 ? -9.528 11.724 -10.023 1.00 93.62 166 ILE A C 1
ATOM 1365 O O . ILE A 1 166 ? -8.368 11.247 -10.050 1.00 93.62 166 ILE A O 1
#